Protein AF-A0A1A6GUQ4-F1 (afdb_monomer)

pLDDT: mean 94.08, std 2.82, range [85.06, 98.06]

Structure (mmCIF, N/CA/C/O backbone):
data_AF-A0A1A6GUQ4-F1
#
_entry.id   AF-A0A1A6GUQ4-F1
#
loop_
_atom_site.group_PDB
_atom_site.id
_atom_site.type_symbol
_atom_site.label_atom_id
_atom_site.label_alt_id
_atom_site.label_comp_id
_atom_site.label_asym_id
_atom_site.label_entity_id
_atom_site.label_seq_id
_atom_site.pdbx_PDB_ins_code
_atom_site.Cartn_x
_atom_site.Cartn_y
_atom_site.Cartn_z
_atom_site.occupancy
_atom_site.B_iso_or_equiv
_atom_site.auth_seq_id
_atom_site.auth_comp_id
_atom_site.auth_asym_id
_atom_site.auth_atom_id
_atom_site.pdbx_PDB_model_num
ATOM 1 N N . MET A 1 1 ? -0.082 1.149 -1.210 1.00 87.88 1 MET A N 1
ATOM 2 C CA . MET A 1 1 ? 0.115 2.386 -0.423 1.00 87.88 1 MET A CA 1
ATOM 3 C C . MET A 1 1 ? -1.125 3.257 -0.509 1.00 87.88 1 MET A C 1
ATOM 5 O O . MET A 1 1 ? -1.831 3.148 -1.502 1.00 87.88 1 MET A O 1
ATOM 9 N N . LYS A 1 2 ? -1.408 4.087 0.501 1.00 92.56 2 LYS A N 1
ATOM 10 C CA . LYS A 1 2 ? -2.461 5.109 0.408 1.00 92.56 2 LYS A CA 1
ATOM 11 C C . LYS A 1 2 ? -1.908 6.302 -0.376 1.00 92.56 2 LYS A C 1
ATOM 13 O O . LYS A 1 2 ? -0.780 6.719 -0.133 1.00 92.56 2 LYS A O 1
ATOM 18 N N . VAL A 1 3 ? -2.654 6.802 -1.352 1.00 94.19 3 VAL A N 1
ATOM 19 C CA . VAL A 1 3 ? -2.255 7.956 -2.166 1.00 94.19 3 VAL A CA 1
ATOM 20 C C . VAL A 1 3 ? -2.464 9.225 -1.342 1.00 94.19 3 VAL A C 1
ATOM 22 O O . VAL A 1 3 ? -3.525 9.394 -0.747 1.00 94.19 3 VAL A O 1
ATOM 25 N N . ASN A 1 4 ? -1.460 10.107 -1.310 1.00 89.62 4 ASN A N 1
ATOM 26 C CA . ASN A 1 4 ? -1.473 11.372 -0.556 1.00 89.62 4 ASN A CA 1
ATOM 27 C C . ASN A 1 4 ? -1.769 11.214 0.946 1.00 89.62 4 ASN A C 1
ATOM 29 O O . ASN A 1 4 ? -2.331 12.106 1.575 1.00 89.62 4 ASN A O 1
ATOM 33 N N . GLY A 1 5 ? -1.401 10.074 1.528 1.00 89.06 5 GLY A N 1
ATOM 34 C CA . GLY A 1 5 ? -1.620 9.803 2.940 1.00 89.06 5 GLY A CA 1
ATOM 35 C C . GLY A 1 5 ? -0.744 8.669 3.444 1.00 89.06 5 GLY A C 1
ATOM 36 O O . GLY A 1 5 ? 0.021 8.056 2.699 1.00 89.06 5 GLY A O 1
ATOM 37 N N . TYR A 1 6 ? -0.874 8.379 4.731 1.00 90.38 6 TYR A N 1
ATOM 38 C CA . TYR A 1 6 ? -0.135 7.298 5.364 1.00 90.38 6 TYR A CA 1
ATOM 39 C C . TYR A 1 6 ? -0.902 5.985 5.248 1.00 90.38 6 TYR A C 1
ATOM 41 O O . TYR A 1 6 ? -2.134 5.950 5.252 1.00 90.38 6 TYR A O 1
ATOM 49 N N . ILE A 1 7 ? -0.162 4.883 5.147 1.00 91.56 7 ILE A N 1
ATOM 50 C CA . ILE A 1 7 ? -0.759 3.566 5.345 1.00 91.56 7 ILE A CA 1
ATOM 51 C C . ILE A 1 7 ? -1.140 3.460 6.836 1.00 91.56 7 ILE A C 1
ATOM 53 O O . ILE A 1 7 ? -0.286 3.757 7.675 1.00 91.56 7 ILE A O 1
ATOM 57 N N . PRO A 1 8 ? -2.370 3.034 7.185 1.00 93.44 8 PRO A N 1
ATOM 58 C CA . PRO A 1 8 ? -2.778 2.885 8.580 1.00 93.44 8 PRO A CA 1
ATOM 59 C C . PRO A 1 8 ? -1.800 2.006 9.367 1.00 93.44 8 PRO A C 1
ATOM 61 O O . PRO A 1 8 ? -1.425 0.926 8.906 1.00 93.44 8 PRO A O 1
ATOM 64 N N . SER A 1 9 ? -1.411 2.429 10.570 1.00 92.75 9 SER A N 1
ATOM 65 C CA . SER A 1 9 ? -0.455 1.697 11.422 1.00 92.75 9 SER A CA 1
ATOM 66 C C . SER A 1 9 ? -0.942 0.296 11.806 1.00 92.75 9 SER A C 1
ATOM 68 O O . SER A 1 9 ? -0.140 -0.615 11.984 1.00 92.75 9 SER A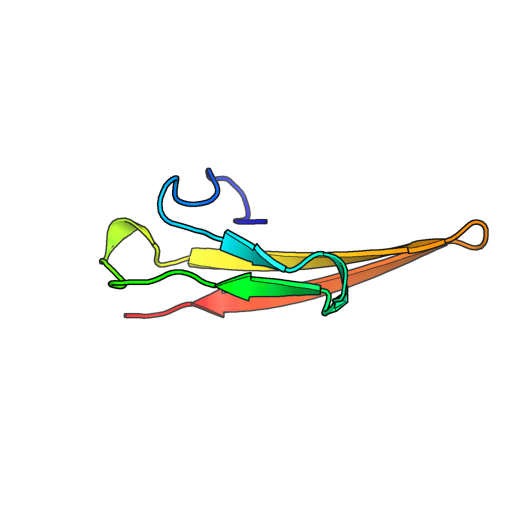 O 1
ATOM 70 N N . LYS A 1 10 ? -2.266 0.110 11.868 1.00 94.12 10 LYS A N 1
ATOM 71 C CA . LYS A 1 10 ? -2.942 -1.178 12.093 1.00 94.12 10 LYS A CA 1
ATOM 72 C C . LYS A 1 10 ? -2.869 -2.145 10.906 1.00 94.12 10 LYS A C 1
ATOM 74 O O . LYS A 1 10 ? -3.275 -3.298 11.036 1.00 94.12 10 LYS A O 1
ATOM 79 N N . SER A 1 11 ? -2.411 -1.686 9.743 1.00 94.62 11 SER A N 1
ATOM 80 C CA . SER A 1 11 ? -2.366 -2.511 8.538 1.00 94.62 11 SER A CA 1
ATOM 81 C C . SER A 1 11 ? -1.259 -3.565 8.589 1.00 94.62 11 SER A C 1
ATOM 83 O O . SER A 1 11 ? -0.227 -3.400 9.241 1.00 94.62 11 SER A O 1
ATOM 85 N N . ARG A 1 12 ? -1.463 -4.668 7.868 1.00 95.31 12 ARG A N 1
ATOM 86 C CA . ARG A 1 12 ? -0.499 -5.767 7.748 1.00 95.31 12 ARG A CA 1
ATOM 87 C C . ARG A 1 12 ? -0.222 -6.028 6.276 1.00 95.31 12 ARG A C 1
ATOM 89 O O . ARG A 1 12 ? -1.142 -6.281 5.504 1.00 95.31 12 ARG A O 1
ATOM 96 N N . LEU A 1 13 ? 1.051 -5.991 5.886 1.00 92.50 13 LEU A N 1
ATOM 97 C CA . LEU A 1 13 ? 1.474 -6.314 4.523 1.00 92.50 13 LEU A CA 1
ATOM 98 C C . LEU A 1 13 ? 1.963 -7.765 4.445 1.00 92.50 13 LEU A C 1
ATOM 100 O O . LEU A 1 13 ? 3.041 -8.094 4.948 1.00 92.50 13 LEU A O 1
ATOM 104 N N . ARG A 1 14 ? 1.211 -8.628 3.757 1.00 93.88 14 ARG A N 1
ATOM 105 C CA . ARG A 1 14 ? 1.645 -9.987 3.407 1.00 93.88 14 ARG A CA 1
ATOM 106 C C . ARG A 1 14 ? 2.446 -9.955 2.113 1.00 93.88 14 ARG A C 1
ATOM 108 O O . ARG A 1 14 ? 1.893 -10.091 1.022 1.00 93.88 14 ARG A O 1
ATOM 115 N N . LYS A 1 15 ? 3.764 -9.780 2.238 1.00 85.06 15 LYS A N 1
ATOM 116 C CA . LYS A 1 15 ? 4.677 -9.615 1.091 1.00 85.06 15 LYS A CA 1
A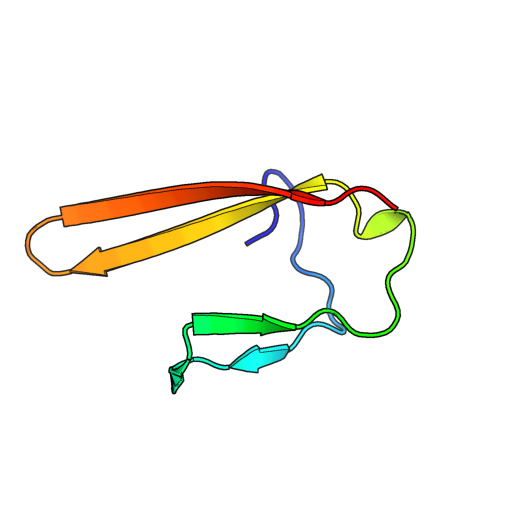TOM 117 C C . LYS A 1 15 ? 4.601 -10.764 0.079 1.00 85.06 15 LYS A C 1
ATOM 119 O O . LYS A 1 15 ? 4.574 -10.497 -1.113 1.00 85.06 15 LYS A O 1
ATOM 124 N N . SER A 1 16 ? 4.508 -12.014 0.539 1.00 89.75 16 SER A N 1
ATOM 125 C CA . SER A 1 16 ? 4.440 -13.197 -0.338 1.00 89.75 16 SER A CA 1
ATOM 126 C C . SER A 1 16 ? 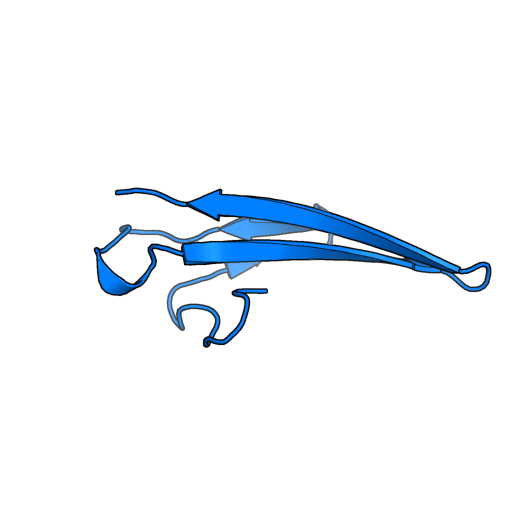3.179 -13.260 -1.202 1.00 89.75 16 SER A C 1
ATOM 128 O O . SER A 1 16 ? 3.192 -13.909 -2.240 1.00 89.75 16 SER A O 1
ATOM 130 N N . GL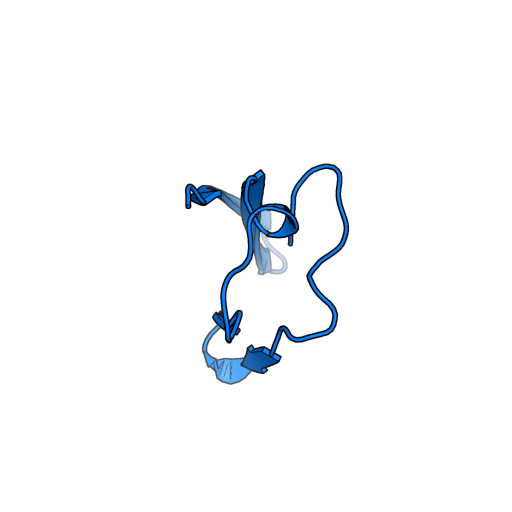N A 1 17 ? 2.100 -12.594 -0.784 1.00 89.94 17 GLN A N 1
ATOM 131 C CA . GLN A 1 17 ? 0.811 -12.591 -1.483 1.00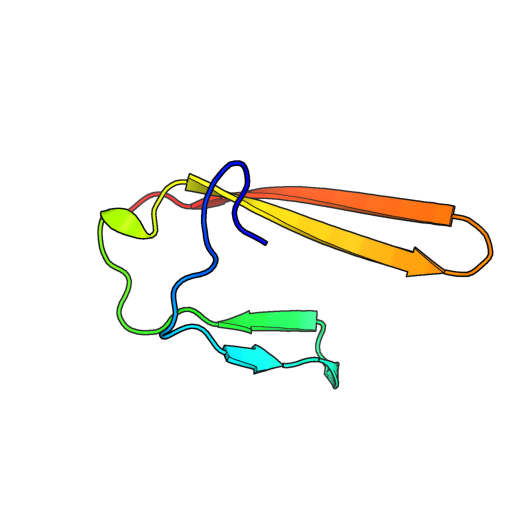 89.94 17 GLN A CA 1
ATOM 132 C C . GLN A 1 17 ? 0.489 -11.225 -2.110 1.00 89.94 17 GLN A C 1
ATOM 134 O O . GLN A 1 17 ? -0.550 -11.081 -2.741 1.00 89.94 17 GLN A O 1
ATOM 139 N N . ALA A 1 18 ? 1.352 -10.219 -1.915 1.00 91.88 18 ALA A N 1
ATOM 140 C CA . ALA A 1 18 ? 1.102 -8.823 -2.278 1.00 91.88 18 ALA A CA 1
ATOM 141 C C . ALA A 1 18 ? -0.232 -8.265 -1.726 1.00 91.88 18 ALA A C 1
ATOM 143 O O . ALA A 1 18 ? -0.879 -7.434 -2.362 1.00 91.88 18 ALA A O 1
ATOM 144 N N . VAL A 1 19 ? -0.635 -8.702 -0.523 1.00 94.25 19 VAL A N 1
ATOM 145 C CA . VAL A 1 19 ? -1.896 -8.289 0.124 1.00 94.25 19 VAL A CA 1
ATOM 146 C C . VAL A 1 19 ? -1.630 -7.282 1.240 1.00 94.25 19 VAL A C 1
ATOM 148 O O . VAL A 1 19 ? -0.823 -7.540 2.134 1.00 94.25 19 VAL A O 1
ATOM 151 N N . LEU A 1 20 ? -2.344 -6.153 1.210 1.00 94.50 20 LEU A N 1
ATOM 152 C CA . LEU A 1 20 ? -2.430 -5.196 2.313 1.00 94.50 20 LEU A CA 1
ATOM 153 C C . LEU A 1 20 ? -3.757 -5.404 3.052 1.00 94.50 20 LEU A C 1
ATOM 155 O O . LEU A 1 20 ? -4.819 -5.117 2.510 1.00 94.50 20 LEU A O 1
ATOM 159 N N . GLU A 1 21 ? -3.689 -5.885 4.287 1.00 95.31 21 GLU A N 1
ATOM 160 C CA . GLU A 1 21 ? -4.851 -6.058 5.160 1.00 95.31 21 GLU A CA 1
ATOM 161 C C . GLU A 1 21 ? -5.001 -4.838 6.070 1.00 95.31 21 GLU A C 1
ATOM 163 O O . GLU A 1 21 ? -4.026 -4.403 6.683 1.00 95.31 21 GLU A O 1
ATOM 168 N N . ILE A 1 22 ? -6.216 -4.304 6.196 1.00 95.38 22 ILE A N 1
ATOM 169 C CA . ILE A 1 22 ? -6.547 -3.215 7.124 1.00 95.38 22 ILE A CA 1
ATOM 170 C C . ILE A 1 22 ? -7.671 -3.721 8.040 1.00 95.38 22 ILE A C 1
ATOM 172 O O . ILE A 1 22 ? -8.833 -3.709 7.635 1.00 95.38 22 ILE A O 1
ATOM 176 N N . PRO A 1 23 ? -7.355 -4.227 9.244 1.00 95.69 23 PRO A N 1
ATOM 177 C CA . PRO A 1 23 ? -8.375 -4.674 10.185 1.00 95.69 23 PRO A CA 1
ATOM 178 C C . PRO A 1 23 ? -9.117 -3.475 10.787 1.00 95.69 23 PRO A C 1
ATOM 180 O O . PRO A 1 23 ? -8.541 -2.395 10.925 1.00 95.69 23 PRO A O 1
ATOM 183 N N . ASN A 1 24 ? -10.368 -3.690 11.209 1.00 93.62 24 ASN A N 1
ATOM 184 C CA . ASN A 1 24 ? -11.195 -2.692 11.901 1.00 93.62 24 ASN A CA 1
ATOM 185 C C . ASN A 1 24 ? -11.229 -1.345 11.154 1.00 93.62 24 ASN A C 1
ATOM 187 O O . ASN A 1 24 ? -10.718 -0.335 11.650 1.00 93.62 24 ASN A O 1
ATOM 191 N N . LEU A 1 25 ? -11.768 -1.366 9.932 1.00 94.56 25 LEU A N 1
ATOM 192 C CA . LEU A 1 25 ? -11.880 -0.201 9.053 1.00 94.56 25 LEU A CA 1
ATOM 193 C C . LEU A 1 25 ? -12.580 0.979 9.749 1.00 94.56 25 LEU A C 1
ATOM 195 O O . LEU A 1 25 ? -13.590 0.808 10.426 1.00 94.56 25 LEU A O 1
ATOM 199 N N . GLN A 1 26 ? -12.009 2.171 9.589 1.00 94.88 26 GLN A N 1
ATOM 200 C CA . GLN A 1 26 ? -12.479 3.445 10.136 1.00 94.88 26 GLN A CA 1
ATOM 201 C C . GLN A 1 26 ? -12.598 4.488 9.018 1.00 94.88 26 GLN A C 1
ATOM 203 O O . GLN A 1 26 ? -11.991 4.338 7.959 1.00 94.88 26 GLN A O 1
ATOM 208 N N . LEU A 1 27 ? -13.347 5.569 9.262 1.00 94.81 27 LEU A N 1
ATOM 209 C CA . LEU A 1 27 ? -13.568 6.638 8.277 1.00 94.81 27 LEU A CA 1
ATOM 210 C C . LEU A 1 27 ? -12.251 7.232 7.748 1.00 94.81 27 LEU A C 1
ATOM 212 O O . LEU A 1 27 ? -12.102 7.417 6.543 1.00 94.81 27 LEU A O 1
ATOM 216 N N . ASP A 1 28 ? -11.262 7.423 8.621 1.00 93.44 28 ASP A N 1
ATOM 217 C CA . ASP A 1 28 ? -9.947 7.967 8.254 1.00 93.44 28 ASP A CA 1
ATOM 218 C C . ASP A 1 28 ? -9.121 7.024 7.360 1.00 93.44 28 ASP A C 1
ATOM 220 O O . ASP A 1 28 ? -8.147 7.447 6.726 1.00 93.44 28 ASP A O 1
ATOM 224 N N . ASP A 1 29 ? -9.501 5.745 7.261 1.00 94.94 29 ASP A N 1
ATOM 225 C CA . ASP A 1 29 ? -8.887 4.804 6.328 1.00 94.94 29 ASP A CA 1
ATOM 226 C C . ASP A 1 29 ? -9.387 5.029 4.892 1.00 94.94 29 ASP A C 1
ATOM 228 O O . ASP A 1 29 ? -8.647 4.735 3.955 1.00 94.94 29 ASP A O 1
ATOM 232 N N . ALA A 1 30 ? -10.563 5.629 4.679 1.00 95.56 30 ALA A N 1
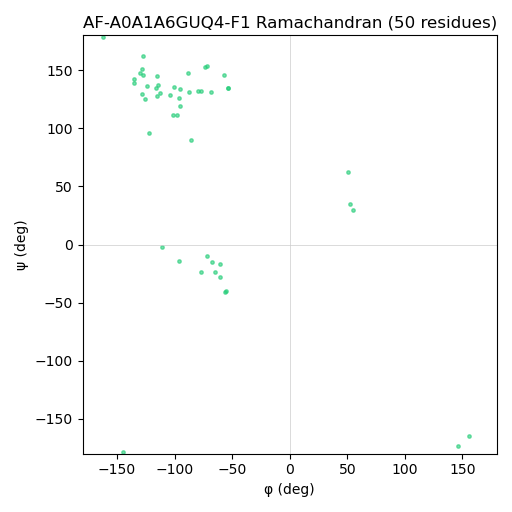ATOM 233 C CA . ALA A 1 30 ? -11.102 5.875 3.342 1.00 95.56 30 ALA A CA 1
ATOM 234 C C . ALA A 1 30 ? -10.142 6.700 2.466 1.00 95.56 30 ALA A C 1
ATOM 236 O O . ALA A 1 30 ? -9.392 7.561 2.940 1.00 95.56 30 ALA A O 1
ATOM 237 N N . GLY A 1 31 ? -10.134 6.422 1.164 1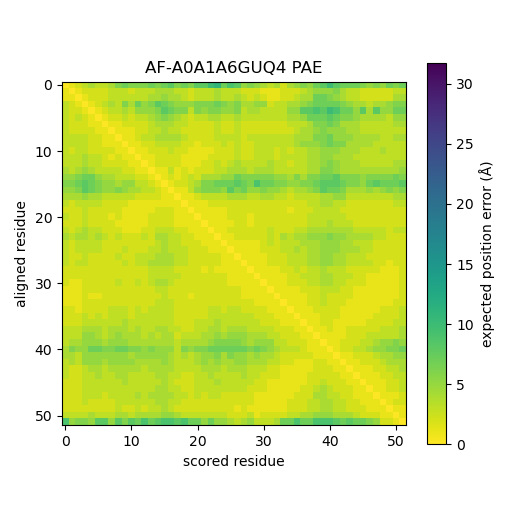.00 96.12 31 GLY A N 1
ATOM 238 C CA . GLY A 1 31 ? -9.269 7.112 0.210 1.00 96.12 31 GLY A CA 1
ATOM 239 C C . GLY A 1 31 ? -8.796 6.225 -0.932 1.00 96.12 31 GLY A C 1
ATOM 240 O O . GLY A 1 31 ? -9.231 5.087 -1.095 1.00 96.12 31 GLY A O 1
ATOM 241 N N . ILE A 1 32 ? -7.897 6.762 -1.753 1.00 97.12 32 ILE A N 1
ATOM 242 C CA . ILE A 1 32 ? -7.341 6.041 -2.899 1.00 97.12 32 ILE A CA 1
ATOM 243 C C . ILE A 1 32 ? -6.120 5.243 -2.446 1.00 97.12 32 ILE A C 1
ATOM 245 O O . ILE A 1 32 ? -5.215 5.778 -1.809 1.00 97.12 32 ILE A O 1
ATOM 249 N N . TYR A 1 33 ? -6.073 3.971 -2.822 1.00 96.69 33 TYR A N 1
ATOM 250 C CA . TYR A 1 33 ? -4.948 3.077 -2.599 1.00 96.69 33 TYR A CA 1
ATOM 251 C C . TYR A 1 33 ? -4.329 2.677 -3.934 1.00 96.69 33 TYR A C 1
ATOM 253 O O . TYR A 1 33 ? -5.036 2.370 -4.889 1.00 96.69 33 TYR A O 1
ATOM 261 N N . GLU A 1 34 ? -3.001 2.662 -3.994 1.00 96.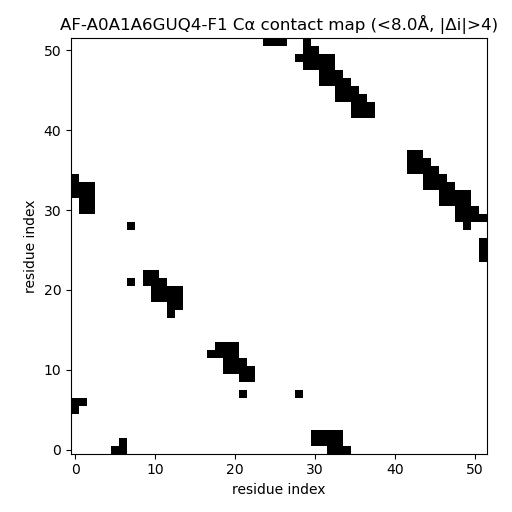00 34 GLU A N 1
ATOM 262 C CA . GLU A 1 34 ? -2.227 2.230 -5.154 1.00 96.00 34 GLU A CA 1
ATOM 263 C C . GLU A 1 34 ? -1.412 0.977 -4.820 1.00 96.00 34 GLU A C 1
ATOM 265 O O . GLU A 1 34 ? -0.656 0.949 -3.843 1.00 96.00 34 GLU A O 1
ATOM 270 N N . CYS A 1 35 ? -1.545 -0.057 -5.646 1.00 94.50 35 CYS A N 1
ATOM 271 C CA . CYS A 1 35 ? -0.635 -1.194 -5.682 1.00 94.50 35 CYS A CA 1
ATOM 272 C C . CYS A 1 35 ? 0.321 -1.012 -6.860 1.00 94.50 35 CYS A C 1
ATOM 274 O O . CYS A 1 35 ? -0.107 -0.634 -7.947 1.00 94.50 35 CYS A O 1
ATOM 276 N N . THR A 1 36 ? 1.609 -1.259 -6.645 1.00 94.25 36 THR A N 1
ATOM 277 C CA . THR A 1 36 ? 2.631 -1.161 -7.689 1.00 94.25 36 THR A CA 1
ATOM 278 C C . THR A 1 36 ? 3.445 -2.444 -7.712 1.00 94.25 36 THR A C 1
ATOM 280 O O . THR A 1 36 ? 3.936 -2.876 -6.672 1.00 94.25 36 THR A O 1
ATOM 283 N N . ALA A 1 37 ? 3.590 -3.024 -8.900 1.00 94.75 37 ALA A N 1
ATOM 284 C CA . ALA A 1 37 ? 4.471 -4.148 -9.171 1.00 94.75 37 ALA A CA 1
ATOM 285 C C . ALA A 1 37 ? 5.605 -3.674 -10.084 1.00 94.75 37 ALA A C 1
ATOM 287 O O . ALA A 1 37 ? 5.346 -3.052 -11.115 1.00 94.75 37 ALA A O 1
ATOM 288 N N . GLU A 1 38 ? 6.849 -3.970 -9.718 1.00 95.94 38 GLU A N 1
ATOM 289 C CA . GLU A 1 38 ? 8.026 -3.627 -10.517 1.00 95.94 38 GLU A CA 1
ATOM 290 C C . GLU A 1 38 ? 8.923 -4.841 -10.745 1.00 95.94 38 GLU A C 1
ATOM 292 O O . GLU A 1 38 ? 8.975 -5.771 -9.939 1.00 95.94 38 GLU A O 1
ATOM 297 N N . ASN A 1 39 ? 9.631 -4.823 -11.866 1.00 96.38 39 ASN A N 1
ATOM 298 C CA . ASN A 1 39 ? 10.742 -5.712 -12.161 1.00 96.38 39 ASN A CA 1
ATOM 299 C C . ASN A 1 39 ? 11.794 -4.946 -12.982 1.00 96.38 39 ASN A C 1
ATOM 301 O O . ASN A 1 39 ? 11.624 -3.770 -13.298 1.00 96.38 39 ASN A O 1
ATOM 305 N N . SER A 1 40 ? 12.879 -5.615 -13.376 1.00 98.06 40 SER A N 1
ATOM 306 C CA . SER A 1 40 ? 13.968 -4.991 -14.145 1.00 98.06 40 SER A CA 1
ATOM 307 C C . SER A 1 40 ? 13.552 -4.422 -15.507 1.00 98.06 40 SER A C 1
ATOM 309 O O . SER A 1 40 ? 14.296 -3.636 -16.087 1.00 98.06 40 SER A O 1
ATOM 311 N N . ARG A 1 41 ? 12.388 -4.814 -16.040 1.00 97.31 41 ARG A N 1
ATOM 312 C CA . ARG A 1 41 ? 11.878 -4.362 -17.342 1.00 97.31 41 ARG A CA 1
ATOM 313 C C . ARG A 1 41 ? 10.902 -3.195 -17.223 1.00 97.31 41 ARG A C 1
ATOM 315 O O . ARG A 1 41 ? 10.599 -2.574 -18.237 1.00 97.31 41 ARG A O 1
ATOM 322 N N . GLY A 1 42 ? 10.390 -2.908 -16.028 1.00 97.44 42 GLY A N 1
ATOM 323 C CA . GLY A 1 42 ? 9.475 -1.797 -15.814 1.00 97.44 42 GLY A CA 1
ATOM 324 C C . GLY A 1 42 ? 8.566 -1.961 -14.604 1.00 97.44 42 GLY A C 1
ATOM 325 O O . GLY A 1 42 ? 8.773 -2.799 -13.728 1.00 97.44 42 GLY A O 1
ATOM 326 N N . LYS A 1 43 ? 7.532 -1.123 -14.579 1.00 97.06 43 LYS A N 1
ATOM 327 C CA . LYS A 1 43 ? 6.599 -0.961 -13.468 1.00 97.06 43 LYS A CA 1
ATOM 328 C C . LYS A 1 43 ? 5.164 -0.922 -13.986 1.00 97.06 43 LYS A C 1
ATOM 330 O O . LYS A 1 43 ? 4.897 -0.305 -15.013 1.00 97.06 43 LYS A O 1
ATOM 335 N N . ASN A 1 44 ? 4.246 -1.523 -13.236 1.00 97.12 44 ASN A N 1
ATOM 336 C CA . ASN A 1 44 ? 2.808 -1.386 -13.429 1.00 97.12 44 ASN A CA 1
ATOM 337 C C . ASN A 1 44 ? 2.128 -0.974 -12.115 1.00 97.12 44 ASN A C 1
ATOM 339 O O . ASN A 1 44 ? 2.554 -1.398 -11.038 1.00 97.12 44 ASN A O 1
ATOM 343 N N . SER A 1 45 ? 1.068 -0.171 -12.200 1.00 96.25 45 SER A N 1
ATOM 344 C CA . SER A 1 45 ? 0.347 0.351 -11.037 1.00 96.25 45 SER A CA 1
ATOM 345 C C . SER A 1 45 ? -1.164 0.240 -11.226 1.00 96.25 45 SER A C 1
ATOM 347 O O . SER A 1 45 ? -1.689 0.527 -12.297 1.00 96.25 45 SER A O 1
ATOM 349 N N . PHE A 1 46 ? -1.867 -0.141 -10.160 1.00 96.19 46 PHE A N 1
ATOM 350 C CA . PHE A 1 46 ? -3.327 -0.177 -10.100 1.00 96.19 46 PHE A CA 1
ATOM 351 C C . PHE A 1 46 ? -3.823 0.670 -8.931 1.00 96.19 46 PHE A C 1
ATOM 353 O O . PHE A 1 46 ? -3.272 0.585 -7.830 1.00 96.19 46 PHE A O 1
ATOM 360 N N . ARG A 1 47 ? -4.874 1.464 -9.158 1.00 96.88 47 ARG A N 1
ATOM 361 C CA . ARG A 1 47 ? -5.495 2.320 -8.143 1.00 96.88 47 ARG A CA 1
ATOM 362 C C . ARG A 1 47 ? -6.929 1.886 -7.882 1.00 96.88 47 ARG A C 1
ATOM 364 O O . ARG A 1 47 ? -7.685 1.674 -8.822 1.00 96.88 47 ARG A O 1
ATOM 371 N N . GLY A 1 48 ? -7.296 1.810 -6.609 1.00 96.25 48 GLY A N 1
ATOM 372 C CA . GLY A 1 48 ? -8.660 1.553 -6.158 1.00 96.25 48 GLY A CA 1
ATOM 373 C C . GLY A 1 48 ? -9.087 2.572 -5.110 1.00 96.25 48 GLY A C 1
ATOM 374 O O . GLY A 1 48 ? -8.260 3.053 -4.335 1.00 96.25 48 GLY A O 1
ATOM 375 N N . GLN A 1 49 ? -10.373 2.910 -5.088 1.00 96.62 49 GLN A N 1
ATOM 376 C CA . GLN A 1 49 ? -10.954 3.761 -4.056 1.00 96.62 49 GLN A CA 1
ATOM 377 C C . GLN A 1 49 ? -11.583 2.891 -2.968 1.00 96.62 49 GLN A C 1
ATOM 379 O O . GLN A 1 49 ? -12.418 2.039 -3.257 1.00 96.62 49 GLN A O 1
ATOM 384 N N . LEU A 1 50 ? -11.184 3.124 -1.721 1.00 95.38 50 LEU A N 1
ATOM 385 C CA . LEU A 1 50 ? -11.795 2.542 -0.535 1.00 95.38 50 LEU A CA 1
ATOM 386 C C . LEU A 1 50 ? -12.814 3.537 0.027 1.00 95.38 50 LEU A C 1
ATOM 388 O O . LEU A 1 50 ? -12.447 4.662 0.377 1.00 95.38 50 LEU A O 1
ATOM 392 N N . GLN A 1 51 ? -14.075 3.119 0.083 1.00 93.56 51 GLN A N 1
ATOM 393 C CA . GLN A 1 51 ? -15.191 3.858 0.678 1.00 93.56 51 GLN A CA 1
ATOM 394 C C . GLN A 1 51 ? -15.714 3.072 1.888 1.00 93.56 51 GLN A C 1
ATOM 396 O O . GLN A 1 51 ? -15.680 1.839 1.866 1.00 93.56 51 GLN A O 1
ATOM 401 N N . ILE A 1 52 ? -16.146 3.791 2.927 1.00 87.00 52 ILE A N 1
ATOM 402 C CA . ILE A 1 52 ? -16.721 3.269 4.177 1.00 87.00 52 ILE A CA 1
ATOM 403 C C . ILE A 1 52 ? -18.121 3.831 4.351 1.00 87.00 52 ILE A C 1
ATOM 405 O O . ILE A 1 52 ? -18.285 5.035 4.049 1.00 87.00 52 ILE A O 1
#

Radius of gyration: 12.0 Å; Cα contacts (8 Å, |Δi|>4): 67; 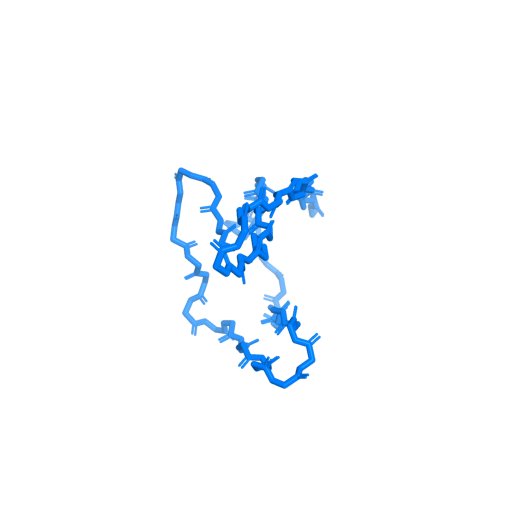chains: 1; bounding box: 31×25×29 Å

InterPro domains:
  IPR013098 Immunoglobulin I-set [PF07679] (15-52)
  IPR013783 Immunoglobulin-like fold [G3DSA:2.60.40.10] (1-52)
  IPR036179 Immunoglobulin-like domain superfamily [SSF48726] (9-52)

Sequence (52 aa):
MKVNGYIPSKSRLRKSQAVLEIPNLQLDDAGIYECTAENSRGKNSFRGQLQI

Mean predicted aligned error: 2.95 Å

Nearest PDB structures (foldseek):
  3s97-assembly2_D  TM=9.601E-01  e=8.032E-03  Homo sapiens
  3jxa-assembly1_A  TM=9.530E-01  e=8.540E-03  Mus musculus
  5e5r-assembly2_D  TM=9.251E-01  e=1.026E-02  Mus musculus
  5e5r-assembly1_B  TM=9.191E-01  e=1.091E-02  Mus musculus
  6iaa-assembly3_C  TM=8.575E-01  e=2.197E-01  Homo sapiens

Organism: Neotoma lepida (NCBI:txid56216)

Foldseek 3Di:
DFPPDDDDPQWDQPPVVRDIDRPPDDQVNWHKDKRKDDDPVGIDIDIDTDDD

Solvent-accessible surface area (backbone atoms only — not comparable to full-atom values): 3428 Å² total; per-residue (Å²): 83,36,59,98,54,74,66,63,86,77,44,46,74,43,73,96,74,75,40,79,45,66,67,86,81,52,76,88,70,44,43,44,35,39,52,74,53,73,57,99,91,48,74,51,76,48,77,47,79,48,82,124

Secondary structure (DSSP, 8-state):
-BTTSPPPTT-EEEGGGTEEE--S--GGG-EEEEEEEEETTEEEEEEEEE--